Protein AF-A0A376KNW4-F1 (afdb_monomer)

Organism: Escherichia coli (NCBI:txid562)

pLDDT: mean 70.67, std 10.05, range [47.59, 85.25]

Foldseek 3Di:
DPLLVQLQVQLQVVLVVVLVVLCVVVPPCSVVVCVVCVVVSVVSSVVSSVVSNVLSVVDPDDRPPVVVVVVVVVVVVVVVVVVVVVD

Secondary structure (DSSP, 8-state):
--HHHHHHHHHHHHHHHHHHHHHHHHGGGHHHHHHHHHHHHHHHHHHHHHHHHHHHHT-SS-HHHHHHHHHHHHHHHHHHHHHHH--

Solvent-accessible surface area (backbone atoms only — not comparable to full-atom values): 4846 Å² total; per-residue (Å²): 129,72,69,62,57,57,14,42,51,50,7,49,53,54,40,52,51,62,55,47,50,51,48,69,75,45,48,86,55,25,62,61,54,42,68,76,44,38,71,57,56,58,58,41,44,63,52,31,26,52,49,22,38,51,53,54,72,72,44,95,78,71,70,77,63,58,54,53,52,52,53,49,50,54,48,48,55,53,49,52,54,50,55,62,74,76,107

Radius of gyration: 14.58 Å; Cα contacts (8 Å, |Δi|>4): 37; chains: 1; bounding box: 30×25×40 Å

Structure (mmCIF, N/CA/C/O backbone):
data_AF-A0A376KNW4-F1
#
_entry.id   AF-A0A376KNW4-F1
#
loop_
_atom_site.group_PDB
_atom_site.id
_atom_site.type_symbol
_atom_site.label_atom_id
_atom_site.label_alt_id
_atom_site.label_comp_id
_atom_site.label_asym_id
_atom_site.label_entity_id
_atom_site.label_seq_id
_atom_site.pdbx_PDB_ins_code
_atom_site.Cartn_x
_atom_site.Cartn_y
_atom_site.Cartn_z
_atom_site.occupancy
_atom_site.B_iso_or_equiv
_atom_site.auth_seq_id
_atom_site.auth_comp_id
_atom_site.auth_asym_id
_atom_site.auth_atom_id
_atom_site.pdbx_PDB_model_num
ATOM 1 N N . MET A 1 1 ? -14.738 8.392 19.784 1.00 47.59 1 MET A N 1
ATOM 2 C CA . MET A 1 1 ? -14.393 9.060 18.506 1.00 47.59 1 MET A CA 1
ATOM 3 C C . MET A 1 1 ? -12.893 9.022 18.165 1.00 47.59 1 MET A C 1
ATOM 5 O O . MET A 1 1 ? -12.581 8.998 16.986 1.00 47.59 1 MET A O 1
ATOM 9 N N . GLY A 1 2 ? -11.959 8.999 19.134 1.00 53.56 2 GLY A N 1
ATOM 10 C CA . GLY A 1 2 ? -10.506 9.068 18.858 1.00 53.56 2 GLY A CA 1
ATOM 11 C C . GLY A 1 2 ? -9.819 7.791 18.333 1.00 53.56 2 GLY A C 1
ATOM 12 O O . GLY 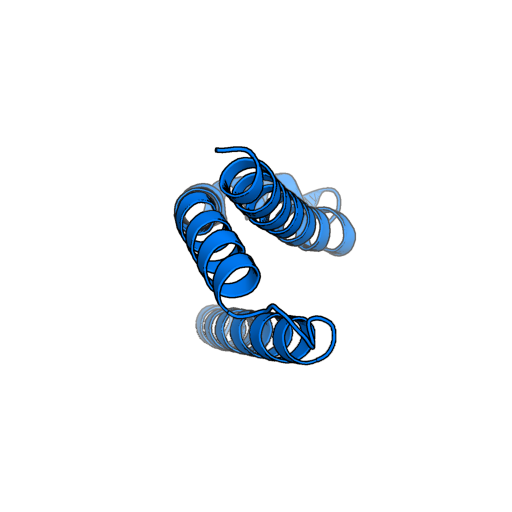A 1 2 ? -8.787 7.895 17.678 1.00 53.56 2 GLY A O 1
ATOM 13 N N . HIS A 1 3 ? -10.380 6.596 18.558 1.00 53.12 3 HIS A N 1
ATOM 14 C CA . HIS A 1 3 ? -9.724 5.327 18.187 1.00 53.12 3 HIS A CA 1
ATOM 15 C C . HIS A 1 3 ? -9.676 5.062 16.668 1.00 53.12 3 HIS A C 1
ATOM 17 O O . HIS A 1 3 ? -8.706 4.505 16.164 1.00 53.12 3 HIS A O 1
ATOM 23 N N . CYS A 1 4 ? -10.662 5.539 15.900 1.00 58.28 4 CYS A N 1
ATOM 24 C CA . CYS A 1 4 ? -10.695 5.323 14.448 1.00 58.28 4 CYS A CA 1
ATOM 25 C C . CYS A 1 4 ? -9.594 6.099 13.706 1.00 58.28 4 CYS A C 1
ATOM 27 O O . CYS A 1 4 ? -9.108 5.649 12.671 1.00 58.28 4 CYS A O 1
ATOM 29 N N . LEU A 1 5 ? -9.176 7.250 14.245 1.00 66.38 5 LEU A N 1
ATOM 30 C CA . LEU A 1 5 ? -8.153 8.100 13.634 1.00 66.38 5 LEU A CA 1
ATOM 31 C C . LEU A 1 5 ? -6.780 7.418 13.666 1.00 66.38 5 LEU A C 1
ATOM 33 O O . LEU A 1 5 ? -6.072 7.412 12.664 1.00 66.38 5 LEU A O 1
ATOM 37 N N . GLY A 1 6 ? -6.446 6.758 14.782 1.00 71.75 6 GLY A N 1
ATOM 38 C CA . GLY A 1 6 ? -5.211 5.982 14.904 1.00 71.75 6 GLY A CA 1
ATOM 39 C C . GLY A 1 6 ? -5.147 4.825 13.906 1.00 71.75 6 GLY A C 1
ATOM 40 O O . GLY A 1 6 ? -4.103 4.571 13.315 1.00 71.75 6 GLY A O 1
ATOM 41 N N . ALA A 1 7 ? -6.274 4.165 13.655 1.00 70.44 7 ALA A N 1
ATOM 42 C CA . ALA A 1 7 ? -6.342 3.041 12.731 1.00 70.44 7 ALA A CA 1
ATOM 43 C C . ALA A 1 7 ? -6.148 3.443 11.258 1.00 70.44 7 ALA A C 1
ATOM 45 O O . ALA A 1 7 ? -5.415 2.785 10.517 1.00 70.44 7 ALA A O 1
ATOM 46 N N . VAL A 1 8 ? -6.755 4.563 10.852 1.00 77.06 8 VAL A N 1
ATOM 47 C CA . VAL A 1 8 ? -6.571 5.145 9.514 1.00 77.06 8 VAL A CA 1
ATOM 48 C C . VAL A 1 8 ? -5.122 5.586 9.313 1.00 77.06 8 VAL A C 1
ATOM 50 O O . VAL A 1 8 ? -4.531 5.290 8.277 1.00 77.06 8 VAL A O 1
ATOM 53 N N . VAL A 1 9 ? -4.525 6.232 10.320 1.00 80.81 9 VAL A N 1
ATOM 54 C CA . VAL A 1 9 ? -3.120 6.661 10.279 1.00 80.81 9 VAL A CA 1
ATOM 55 C C . VAL A 1 9 ? -2.183 5.459 10.137 1.00 80.81 9 VAL A C 1
ATOM 57 O O . VAL A 1 9 ? -1.272 5.496 9.315 1.00 80.81 9 VAL A O 1
ATOM 60 N N . VAL A 1 10 ? -2.424 4.364 10.863 1.00 77.81 10 VAL A N 1
ATOM 61 C CA . VAL A 1 10 ? -1.618 3.136 10.745 1.00 77.81 10 VAL A CA 1
ATOM 62 C C . VAL A 1 10 ? -1.736 2.510 9.350 1.00 77.81 10 VAL A C 1
ATOM 64 O O . VAL A 1 10 ? -0.716 2.153 8.761 1.00 77.81 10 VAL A O 1
ATOM 67 N N . GLY A 1 11 ? -2.947 2.418 8.789 1.00 80.44 11 GLY A N 1
ATOM 68 C CA . GLY A 1 11 ? -3.150 1.911 7.427 1.00 80.44 11 GLY A CA 1
ATOM 69 C C . GLY A 1 11 ? -2.472 2.780 6.362 1.00 80.44 11 GLY A C 1
ATOM 70 O O . GLY A 1 11 ? -1.831 2.265 5.447 1.00 80.44 11 GLY A O 1
ATOM 71 N N . PHE A 1 12 ? -2.526 4.102 6.532 1.00 82.38 12 PHE A N 1
ATOM 72 C CA . PHE A 1 12 ? -1.854 5.055 5.651 1.00 82.38 12 PHE A CA 1
ATOM 73 C C . PHE A 1 12 ? -0.321 4.958 5.736 1.00 82.38 12 PHE A C 1
ATOM 75 O O . PHE A 1 12 ? 0.351 4.926 4.707 1.00 82.38 12 PHE A O 1
ATOM 82 N N . ILE A 1 13 ? 0.249 4.829 6.940 1.00 81.50 13 ILE A N 1
ATOM 83 C CA . ILE A 1 13 ? 1.697 4.625 7.124 1.00 81.50 13 ILE A CA 1
ATOM 84 C C . ILE A 1 13 ? 2.147 3.293 6.508 1.00 81.50 13 ILE A C 1
ATOM 86 O O . ILE A 1 13 ? 3.185 3.243 5.850 1.00 81.50 13 ILE A O 1
ATOM 90 N N . SER A 1 14 ? 1.362 2.221 6.663 1.00 78.50 14 SER A N 1
ATOM 91 C CA . SER A 1 14 ? 1.657 0.928 6.030 1.00 78.50 14 SER A CA 1
ATOM 92 C C . SER A 1 14 ? 1.662 1.027 4.503 1.00 78.50 14 SER A C 1
ATOM 94 O O . SER A 1 14 ? 2.502 0.409 3.849 1.00 78.50 14 SER A O 1
ATOM 96 N N . TRP A 1 15 ? 0.748 1.812 3.930 1.00 85.25 15 TRP A N 1
ATOM 97 C CA . TRP A 1 15 ? 0.707 2.072 2.494 1.00 85.25 15 TRP A CA 1
ATOM 98 C C . TRP A 1 15 ? 1.945 2.846 2.014 1.00 85.25 15 TRP A C 1
ATOM 100 O O . TRP A 1 15 ? 2.578 2.443 1.040 1.00 85.25 15 TRP A O 1
ATOM 110 N N . LEU A 1 16 ? 2.357 3.894 2.740 1.00 83.69 16 LEU A N 1
ATOM 111 C CA . LEU A 1 16 ? 3.586 4.642 2.438 1.00 83.69 16 LEU A CA 1
ATOM 112 C C . LEU A 1 16 ? 4.834 3.753 2.501 1.00 83.69 16 LEU A C 1
ATOM 114 O O . LEU A 1 16 ? 5.719 3.868 1.657 1.00 83.69 16 LEU A O 1
ATOM 118 N N . PHE A 1 17 ? 4.898 2.839 3.469 1.00 78.62 17 PHE A N 1
ATOM 119 C CA . PHE A 1 17 ? 6.013 1.902 3.595 1.00 78.62 17 PHE A CA 1
ATOM 120 C C . PHE A 1 17 ? 6.069 0.905 2.427 1.00 78.62 17 PHE A C 1
ATOM 122 O O . PHE A 1 17 ? 7.145 0.627 1.896 1.00 78.62 17 PHE A O 1
ATOM 129 N N . ALA A 1 18 ? 4.910 0.417 1.971 1.00 77.62 18 ALA A N 1
ATOM 130 C CA . ALA A 1 18 ? 4.815 -0.426 0.780 1.00 77.62 18 ALA A CA 1
ATOM 131 C C . ALA A 1 18 ? 5.263 0.311 -0.495 1.00 77.62 18 ALA A C 1
ATOM 133 O O . ALA A 1 18 ? 5.821 -0.313 -1.391 1.00 77.62 18 ALA A O 1
ATOM 134 N N . LEU A 1 19 ? 5.064 1.631 -0.559 1.00 78.81 19 LEU A N 1
ATOM 135 C CA . LEU A 1 19 ? 5.518 2.494 -1.655 1.00 78.81 19 LEU A CA 1
ATOM 136 C C . LEU A 1 19 ? 7.027 2.798 -1.572 1.00 78.81 19 LEU A C 1
ATOM 138 O O . LEU A 1 19 ? 7.707 2.898 -2.592 1.00 78.81 19 LEU A O 1
ATOM 142 N N . ALA A 1 20 ? 7.580 2.877 -0.361 1.00 82.00 20 ALA A N 1
ATOM 143 C CA . ALA A 1 20 ? 9.005 3.105 -0.130 1.00 82.00 20 ALA A CA 1
ATOM 144 C C . ALA A 1 20 ? 9.890 1.905 -0.529 1.00 82.00 20 ALA A C 1
ATOM 146 O O . ALA A 1 20 ? 11.010 2.100 -0.996 1.00 82.00 20 ALA A O 1
ATOM 147 N N . MET A 1 21 ? 9.397 0.670 -0.391 1.00 75.56 21 MET A N 1
ATOM 148 C CA . MET A 1 21 ? 10.111 -0.557 -0.786 1.00 75.56 21 MET A CA 1
ATOM 149 C C . MET A 1 21 ? 10.571 -0.569 -2.262 1.00 75.56 21 MET A C 1
ATOM 151 O O . MET A 1 21 ? 11.769 -0.721 -2.507 1.00 75.56 21 MET A O 1
ATOM 155 N N . PRO A 1 22 ? 9.691 -0.379 -3.265 1.00 68.94 22 PRO A N 1
ATOM 156 C CA . PRO A 1 22 ? 10.102 -0.344 -4.667 1.00 68.94 22 PRO A CA 1
ATOM 157 C C . PRO A 1 22 ? 10.983 0.869 -4.991 1.00 68.94 22 PRO A C 1
ATOM 159 O O . PRO A 1 22 ? 11.912 0.716 -5.778 1.00 68.94 22 PRO A O 1
ATOM 162 N N . MET A 1 23 ? 10.766 2.023 -4.341 1.00 72.31 23 MET A N 1
ATOM 163 C CA . MET A 1 23 ? 11.657 3.194 -4.443 1.00 72.31 23 MET A CA 1
ATOM 164 C C . MET A 1 23 ? 13.093 2.869 -4.001 1.00 72.31 23 MET A C 1
ATOM 166 O O . MET A 1 23 ? 14.047 3.314 -4.638 1.00 72.31 23 MET A O 1
ATOM 170 N N . LEU A 1 24 ? 13.254 2.070 -2.937 1.00 78.00 24 LEU A N 1
ATOM 171 C CA . LEU A 1 24 ? 14.560 1.660 -2.410 1.00 78.00 24 LEU A CA 1
ATOM 172 C C . LEU A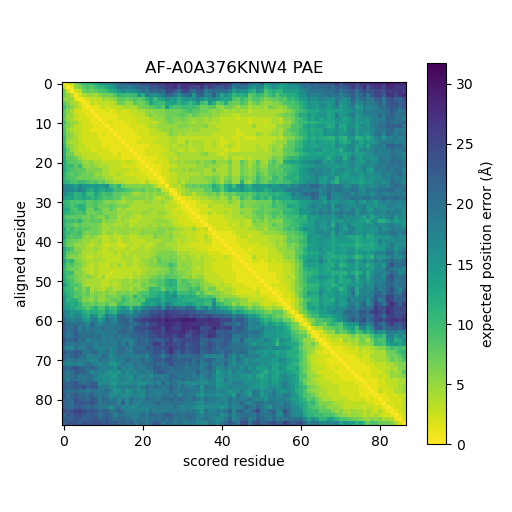 1 24 ? 15.257 0.622 -3.307 1.00 78.00 24 LEU A C 1
ATOM 174 O O . LEU A 1 24 ? 16.472 0.675 -3.472 1.00 78.00 24 LEU A O 1
ATOM 178 N N . ILE A 1 25 ? 14.499 -0.323 -3.874 1.00 76.56 25 ILE A N 1
ATOM 179 C CA . ILE A 1 25 ? 15.044 -1.457 -4.642 1.00 76.56 25 ILE A CA 1
ATOM 180 C C . ILE A 1 25 ? 15.335 -1.073 -6.100 1.00 76.56 25 ILE A C 1
ATOM 182 O O . ILE A 1 25 ? 16.373 -1.452 -6.637 1.00 76.56 25 ILE A O 1
ATOM 186 N N . TYR A 1 26 ? 14.438 -0.325 -6.750 1.00 70.25 26 TYR A N 1
ATOM 187 C CA . TYR A 1 26 ? 14.519 -0.041 -8.190 1.00 70.25 26 TYR A CA 1
ATOM 188 C C . TYR A 1 26 ? 15.111 1.337 -8.522 1.00 70.25 26 TYR A C 1
ATOM 190 O O . TYR A 1 26 ? 15.423 1.602 -9.689 1.00 70.25 26 TYR A O 1
ATOM 198 N N . GLY A 1 27 ? 15.325 2.204 -7.524 1.00 74.50 27 GLY A N 1
ATOM 199 C CA . GLY A 1 27 ? 16.048 3.471 -7.671 1.00 74.50 27 GLY A CA 1
ATOM 200 C C . GLY A 1 27 ? 15.517 4.328 -8.825 1.00 74.50 27 GLY A C 1
ATOM 201 O O . GLY A 1 27 ? 14.328 4.636 -8.880 1.00 74.50 27 GLY A O 1
ATOM 202 N N . SER A 1 28 ? 16.377 4.679 -9.787 1.00 74.56 28 SER A N 1
ATOM 203 C CA . SER A 1 28 ? 16.011 5.496 -10.963 1.00 74.56 28 SER A CA 1
ATOM 204 C C . SER A 1 28 ? 14.923 4.858 -11.850 1.00 7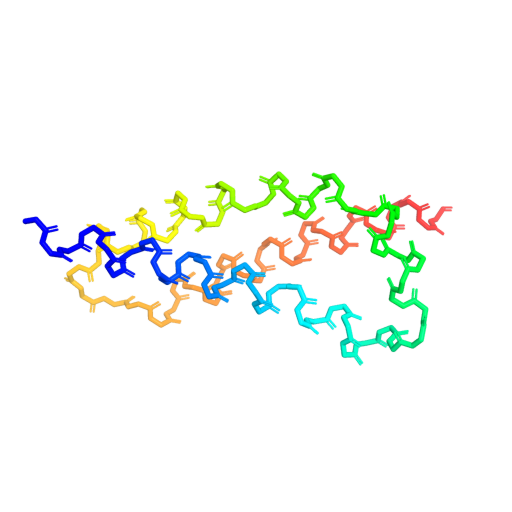4.56 28 SER A C 1
ATOM 206 O O . SER A 1 28 ? 14.098 5.559 -12.434 1.00 74.56 28 SER A O 1
ATOM 208 N N . ASN A 1 29 ? 14.842 3.522 -11.897 1.00 75.81 29 ASN A N 1
ATOM 209 C CA . ASN A 1 29 ? 13.827 2.805 -12.681 1.00 75.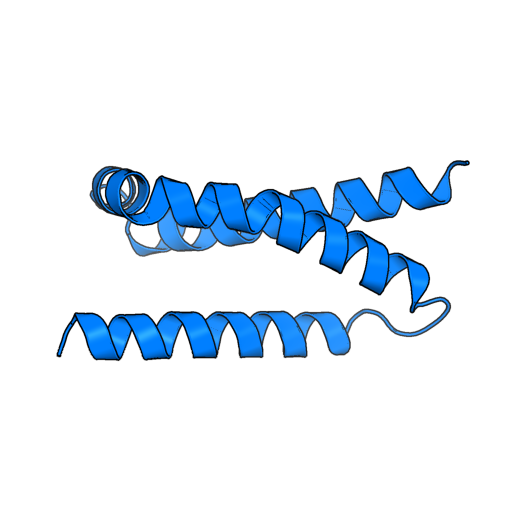81 29 ASN A CA 1
ATOM 210 C C . ASN A 1 29 ? 12.445 2.788 -12.012 1.00 75.81 29 ASN A C 1
ATOM 212 O O . ASN A 1 29 ? 11.461 2.385 -12.637 1.00 75.81 29 ASN A O 1
ATOM 216 N N . THR A 1 30 ? 12.351 3.253 -10.761 1.00 73.25 30 THR A N 1
ATOM 217 C CA . THR A 1 30 ? 11.091 3.303 -10.019 1.00 73.25 30 THR A CA 1
ATOM 218 C C . THR A 1 30 ? 10.053 4.123 -10.759 1.00 73.25 30 THR A C 1
ATOM 220 O O . THR A 1 30 ? 8.908 3.719 -10.774 1.00 73.25 30 THR A O 1
ATOM 223 N N . LEU A 1 31 ? 10.418 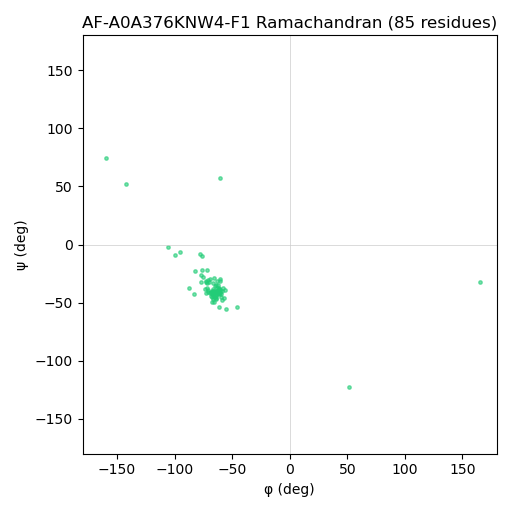5.220 -11.428 1.00 76.19 31 LEU A N 1
ATOM 224 C CA . LEU A 1 31 ? 9.455 6.064 -12.147 1.00 76.19 31 LEU A CA 1
ATOM 225 C C . LEU A 1 31 ? 8.662 5.287 -13.207 1.00 76.19 31 LEU A C 1
ATOM 227 O O . LEU A 1 31 ? 7.438 5.382 -13.248 1.00 76.19 31 LEU A O 1
ATOM 231 N N . PHE A 1 32 ? 9.339 4.472 -14.017 1.00 79.31 32 PHE A N 1
ATOM 232 C CA . PHE A 1 32 ? 8.671 3.648 -15.024 1.00 79.31 32 PHE A CA 1
ATOM 233 C C . PHE A 1 32 ? 7.812 2.575 -14.366 1.00 79.31 32 PHE A C 1
ATOM 235 O O . PHE A 1 32 ? 6.626 2.467 -14.665 1.00 79.31 32 PHE A O 1
ATOM 242 N N . PHE A 1 33 ? 8.380 1.840 -13.411 1.00 76.12 33 PHE A N 1
ATOM 243 C CA . PHE A 1 33 ? 7.654 0.822 -12.654 1.00 76.12 33 PHE A CA 1
ATOM 244 C C . PHE A 1 33 ? 6.415 1.398 -11.959 1.00 76.12 33 PHE A C 1
ATOM 246 O O . PHE A 1 33 ? 5.354 0.778 -11.936 1.00 76.12 33 PHE A O 1
ATOM 253 N N . PHE A 1 34 ? 6.540 2.610 -11.425 1.00 76.12 34 PHE A N 1
ATOM 254 C CA . PHE A 1 34 ? 5.498 3.328 -10.720 1.00 76.12 34 PHE A CA 1
ATOM 255 C C . PHE A 1 34 ? 4.386 3.706 -11.677 1.00 76.12 34 PHE A C 1
ATOM 257 O O . PHE A 1 34 ? 3.250 3.424 -11.361 1.00 76.12 34 PHE A O 1
ATOM 264 N N . ILE A 1 35 ? 4.674 4.231 -12.869 1.00 82.88 35 ILE A N 1
ATOM 265 C CA . ILE A 1 35 ? 3.630 4.554 -13.855 1.00 82.88 35 ILE A CA 1
ATOM 266 C C . ILE A 1 35 ? 2.905 3.285 -14.342 1.00 82.88 35 ILE A C 1
ATOM 268 O O . ILE A 1 35 ? 1.687 3.311 -14.507 1.00 82.88 35 ILE A O 1
ATOM 272 N N . TYR A 1 36 ? 3.607 2.155 -14.489 1.00 75.25 36 TYR A N 1
ATOM 273 C CA . TYR A 1 36 ? 2.988 0.875 -14.866 1.00 75.25 36 TYR A CA 1
ATOM 274 C C . TYR A 1 36 ? 2.149 0.237 -13.749 1.00 75.25 36 TYR A C 1
ATOM 276 O O . TYR A 1 36 ? 1.144 -0.413 -14.027 1.00 75.25 36 TYR A O 1
ATOM 284 N N . THR A 1 37 ? 2.534 0.415 -12.484 1.00 74.25 37 THR A N 1
ATOM 285 C CA . THR A 1 37 ? 1.863 -0.211 -11.326 1.00 74.25 37 THR A CA 1
ATOM 286 C C . THR A 1 37 ? 1.008 0.767 -10.512 1.00 74.25 37 THR A C 1
ATOM 288 O O . THR A 1 37 ? 0.309 0.363 -9.582 1.00 74.25 37 THR A O 1
ATOM 291 N N . TRP A 1 38 ? 0.992 2.046 -10.897 1.00 82.31 38 TRP A N 1
ATOM 292 C CA . TRP A 1 38 ? 0.272 3.152 -10.262 1.00 82.31 38 TRP A CA 1
ATOM 293 C C . TRP A 1 38 ? -1.183 2.821 -9.911 1.00 82.31 38 TRP A C 1
ATOM 295 O O . TRP A 1 38 ? -1.559 2.994 -8.747 1.00 82.31 38 TRP A O 1
ATOM 305 N N . PRO A 1 39 ? -2.031 2.345 -10.851 1.00 80.50 39 PRO A N 1
ATOM 306 C CA . PRO A 1 39 ? -3.437 2.078 -10.545 1.00 80.50 39 PRO A CA 1
ATOM 307 C C . PRO A 1 39 ? -3.605 1.023 -9.445 1.00 80.50 39 PRO A C 1
ATOM 309 O O . PRO A 1 39 ? -4.522 1.131 -8.633 1.00 80.50 39 PRO A O 1
ATOM 312 N N . PHE A 1 40 ? -2.684 0.059 -9.348 1.00 75.88 40 PHE A N 1
ATOM 313 C CA . PHE A 1 40 ? -2.671 -0.929 -8.271 1.00 75.88 40 PHE A CA 1
ATOM 314 C C . PHE A 1 40 ? -2.240 -0.328 -6.932 1.00 75.88 40 PHE A C 1
ATOM 316 O O . PHE A 1 40 ? -2.872 -0.615 -5.919 1.00 75.88 40 PHE A O 1
ATOM 323 N N . PHE A 1 41 ? -1.227 0.543 -6.905 1.00 77.06 41 PHE A N 1
ATOM 324 C CA . PHE A 1 41 ? -0.827 1.243 -5.678 1.00 77.06 41 PHE A CA 1
ATOM 325 C C . PHE A 1 41 ? -1.949 2.122 -5.126 1.00 77.06 41 PHE A C 1
ATOM 327 O O . PHE A 1 41 ? -2.199 2.110 -3.920 1.00 77.06 41 PHE A O 1
ATOM 334 N N . LEU A 1 42 ? -2.666 2.838 -5.995 1.00 83.56 42 LEU A N 1
ATOM 335 C CA . LEU A 1 42 ? -3.834 3.613 -5.584 1.00 83.56 42 LEU A CA 1
ATOM 336 C C . LEU A 1 42 ? -4.976 2.722 -5.087 1.00 83.56 42 LEU A C 1
ATOM 338 O O . LEU A 1 42 ? -5.589 3.050 -4.075 1.00 83.56 42 LEU A O 1
ATOM 342 N N . ALA A 1 43 ? -5.229 1.583 -5.738 1.00 83.06 43 ALA A N 1
ATOM 343 C CA . ALA A 1 43 ? -6.226 0.612 -5.283 1.00 83.06 43 ALA A CA 1
ATOM 344 C C . ALA A 1 43 ? -5.848 -0.044 -3.942 1.00 83.06 43 ALA A C 1
ATOM 346 O O . ALA A 1 43 ? -6.722 -0.392 -3.149 1.00 83.06 43 ALA A O 1
ATOM 347 N N . LEU A 1 44 ? -4.552 -0.161 -3.644 1.00 75.00 44 LEU A N 1
ATOM 348 C CA . LEU A 1 44 ? -4.047 -0.655 -2.364 1.00 75.00 44 LEU A CA 1
ATOM 349 C C . LEU A 1 44 ? -4.250 0.336 -1.214 1.00 75.00 44 LEU A C 1
ATOM 351 O O . LEU A 1 44 ? -4.271 -0.092 -0.065 1.00 75.00 44 LEU A O 1
ATOM 355 N N . MET A 1 45 ? -4.424 1.631 -1.487 1.00 84.31 45 MET A N 1
ATOM 356 C CA . MET A 1 45 ? -4.622 2.643 -0.446 1.00 84.31 45 MET A CA 1
ATOM 357 C C . MET A 1 45 ? -5.893 2.392 0.396 1.00 84.31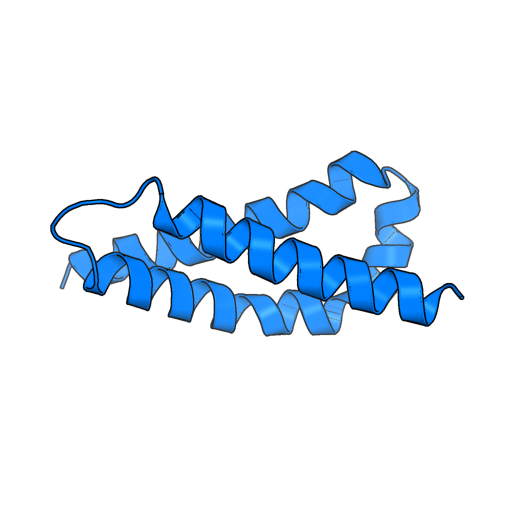 45 MET A C 1
ATOM 359 O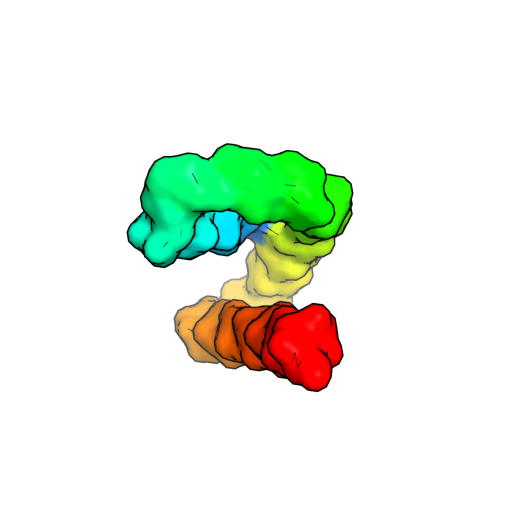 O . MET A 1 45 ? -5.769 2.268 1.617 1.00 84.31 45 MET A O 1
ATOM 363 N N . PRO A 1 46 ? -7.101 2.230 -0.190 1.00 79.62 46 PRO A N 1
ATOM 364 C CA . PRO A 1 46 ? -8.297 1.898 0.584 1.00 79.62 46 PRO A CA 1
ATOM 365 C C . PRO A 1 46 ? -8.194 0.524 1.256 1.00 79.62 46 PRO A C 1
ATOM 367 O O . PRO A 1 46 ? -8.639 0.375 2.391 1.00 79.62 46 PRO A O 1
ATOM 370 N N . VAL A 1 47 ? -7.552 -0.461 0.619 1.00 78.12 47 VAL A N 1
ATOM 371 C CA . VAL A 1 47 ? -7.339 -1.793 1.214 1.00 78.12 47 VAL A CA 1
ATOM 372 C C . VAL A 1 47 ? -6.437 -1.706 2.450 1.00 78.12 47 VAL A C 1
ATOM 374 O O . VAL A 1 47 ? -6.779 -2.254 3.493 1.00 78.12 47 VAL A O 1
ATOM 377 N N . ALA A 1 48 ? -5.327 -0.968 2.381 1.00 79.00 48 ALA A N 1
ATOM 378 C CA . ALA A 1 48 ? -4.409 -0.767 3.501 1.00 79.00 48 ALA A CA 1
ATOM 379 C C . ALA A 1 48 ? -5.073 -0.022 4.668 1.00 79.00 48 ALA A C 1
ATOM 381 O O . ALA A 1 48 ? -4.847 -0.365 5.828 1.00 79.00 48 ALA A O 1
ATOM 382 N N . VAL A 1 49 ? -5.938 0.954 4.373 1.00 81.00 49 VAL A N 1
ATOM 383 C CA . VAL A 1 49 ? -6.731 1.661 5.388 1.00 81.00 49 VAL A CA 1
ATOM 384 C C . VAL A 1 49 ? -7.744 0.722 6.047 1.00 81.00 49 VAL A C 1
ATOM 386 O O . VAL A 1 49 ? -7.800 0.672 7.272 1.00 81.00 49 VAL A O 1
ATOM 389 N N . VAL A 1 50 ? -8.489 -0.077 5.275 1.00 78.12 50 VAL A N 1
ATOM 390 C CA . VAL A 1 50 ? -9.445 -1.062 5.818 1.00 78.12 50 VAL A CA 1
ATOM 391 C C . VAL A 1 50 ? -8.735 -2.121 6.661 1.00 78.12 50 VAL A C 1
ATOM 393 O O . VAL A 1 50 ? -9.216 -2.457 7.739 1.00 78.12 50 VAL A O 1
ATOM 396 N N . VAL A 1 51 ? -7.566 -2.602 6.232 1.00 72.25 51 VAL A N 1
ATOM 397 C CA . VAL A 1 51 ? -6.745 -3.544 7.008 1.00 72.25 51 VAL A CA 1
ATOM 398 C C . VAL A 1 51 ? -6.203 -2.887 8.280 1.00 72.25 51 VAL A C 1
ATOM 400 O O . VAL A 1 51 ? -6.241 -3.508 9.336 1.00 72.25 51 VAL A O 1
ATOM 403 N N . GLY A 1 52 ? -5.763 -1.626 8.225 1.00 71.38 52 GLY A N 1
ATOM 404 C CA . GLY A 1 52 ? -5.357 -0.855 9.405 1.00 71.38 52 GLY A CA 1
ATOM 405 C C . GLY A 1 52 ? -6.492 -0.685 10.420 1.00 71.38 52 GLY A C 1
ATOM 406 O O . GLY A 1 52 ? -6.276 -0.853 11.619 1.00 71.38 52 GLY A O 1
ATOM 407 N N . ILE A 1 53 ? -7.717 -0.443 9.938 1.00 70.38 53 ILE A N 1
ATOM 408 C CA . ILE A 1 53 ? -8.947 -0.386 10.745 1.00 70.38 53 ILE A CA 1
ATOM 409 C C . ILE A 1 53 ? -9.282 -1.749 11.348 1.00 70.38 53 ILE A C 1
ATOM 411 O O . ILE A 1 53 ? -9.494 -1.840 12.558 1.00 70.38 53 ILE A O 1
ATOM 415 N N . ALA A 1 54 ? -9.278 -2.807 10.538 1.00 66.81 54 ALA A N 1
ATOM 416 C CA . ALA A 1 54 ? -9.549 -4.165 10.991 1.00 66.81 54 ALA A CA 1
ATOM 417 C C . ALA A 1 54 ? -8.537 -4.606 12.054 1.00 66.81 54 ALA A C 1
ATOM 419 O O . ALA A 1 54 ? -8.940 -5.111 13.094 1.00 66.81 54 ALA A O 1
ATOM 420 N N . LEU A 1 55 ? -7.243 -4.343 11.843 1.00 62.12 55 LEU A N 1
ATOM 421 C CA . LEU A 1 55 ? -6.172 -4.670 12.784 1.00 62.12 55 LEU A CA 1
ATOM 422 C C . LEU A 1 55 ? -6.252 -3.856 14.073 1.00 62.12 55 LEU A C 1
ATOM 424 O O . LEU A 1 55 ? -6.032 -4.413 15.139 1.00 62.12 55 LEU A O 1
ATOM 428 N N . HIS A 1 56 ? -6.584 -2.565 14.005 1.00 63.59 56 HIS A N 1
ATOM 429 C CA . HIS A 1 56 ? -6.762 -1.748 15.207 1.00 63.59 56 HIS A CA 1
ATOM 430 C C . HIS A 1 56 ? -7.976 -2.208 16.023 1.00 63.59 56 HIS A C 1
ATOM 432 O O . HIS A 1 56 ? -7.920 -2.241 17.247 1.00 63.59 56 HIS A O 1
ATOM 438 N N . SER A 1 57 ? -9.063 -2.600 15.351 1.00 57.28 57 SER A N 1
ATOM 439 C CA . SER A 1 57 ? -10.283 -3.087 16.000 1.00 57.28 57 SER A CA 1
ATOM 440 C C . SER A 1 57 ? -10.156 -4.510 16.547 1.00 57.28 57 SER A C 1
ATOM 442 O O . SER A 1 57 ? -10.859 -4.852 17.493 1.00 57.28 57 SER A O 1
ATOM 444 N N . LEU A 1 58 ? -9.297 -5.351 15.965 1.00 56.75 58 LEU A N 1
ATOM 445 C CA . LEU A 1 58 ? -9.108 -6.743 16.394 1.00 56.75 58 LEU A CA 1
ATOM 446 C C . LEU A 1 58 ? -8.289 -6.879 17.678 1.00 56.75 58 LEU A C 1
ATOM 448 O O . LEU A 1 58 ? -8.124 -7.989 18.177 1.00 56.75 58 LEU A O 1
ATOM 452 N N . MET A 1 59 ? -7.681 -5.796 18.159 1.00 55.62 59 MET A N 1
ATOM 453 C CA . MET A 1 59 ? -6.394 -5.956 18.804 1.00 55.62 59 MET A CA 1
ATOM 454 C C . MET A 1 59 ? -6.155 -5.074 20.020 1.00 55.62 59 MET A C 1
ATOM 456 O O . MET A 1 59 ? -5.084 -4.511 20.260 1.00 55.62 59 MET A O 1
ATOM 460 N N . ASP A 1 60 ? -7.128 -5.177 20.899 1.00 57.91 60 ASP A N 1
ATOM 461 C CA . ASP A 1 60 ? -6.944 -5.149 22.340 1.00 57.91 60 ASP A CA 1
ATOM 462 C C . ASP A 1 60 ? -6.022 -6.325 22.808 1.00 57.91 60 ASP A C 1
ATOM 464 O O . ASP A 1 60 ? -6.444 -7.183 23.576 1.00 57.91 60 ASP A O 1
ATOM 468 N N . GLY A 1 61 ? -4.767 -6.461 22.304 1.00 52.09 61 GLY A N 1
ATOM 469 C CA . GLY A 1 61 ? -3.812 -7.420 22.910 1.00 52.09 61 GLY A CA 1
ATOM 470 C C . GLY A 1 61 ? -2.500 -7.897 22.236 1.00 52.09 61 GLY A C 1
ATOM 471 O O . GLY A 1 61 ? -1.573 -8.207 22.986 1.00 52.09 61 GLY A O 1
ATOM 472 N N . LYS A 1 62 ? -2.320 -8.040 20.900 1.00 53.84 62 LYS A N 1
ATOM 473 C CA . LYS A 1 62 ? -1.065 -8.670 20.360 1.00 53.84 62 LYS A CA 1
ATOM 474 C C . LYS A 1 62 ? -0.703 -8.374 18.877 1.00 53.84 62 LYS A C 1
ATOM 476 O O . LYS A 1 62 ? -0.779 -9.246 18.018 1.00 53.84 62 LYS A O 1
ATOM 481 N N . LEU A 1 63 ? -0.217 -7.156 18.583 1.00 53.03 63 LEU A N 1
ATOM 482 C CA . LEU A 1 63 ? -0.012 -6.580 17.219 1.00 53.03 63 LEU A CA 1
ATOM 483 C C . LEU A 1 63 ? 1.130 -7.105 16.377 1.00 53.03 63 LEU A C 1
ATOM 485 O O . LEU A 1 63 ? 1.065 -7.096 15.150 1.00 53.03 63 LEU A O 1
ATOM 489 N N . ARG A 1 64 ? 2.221 -7.503 17.013 1.00 53.16 64 ARG A N 1
ATOM 490 C CA . ARG A 1 64 ? 3.505 -7.578 16.310 1.00 53.16 64 ARG A CA 1
ATOM 491 C C . ARG A 1 64 ? 3.616 -8.802 15.400 1.00 53.16 64 ARG A C 1
ATOM 493 O O . ARG A 1 64 ? 4.338 -8.743 14.416 1.00 53.16 64 ARG A O 1
ATOM 500 N N . TYR A 1 65 ? 2.889 -9.879 15.701 1.00 50.47 65 TYR A N 1
ATOM 501 C CA . TYR A 1 65 ? 2.983 -11.142 14.959 1.00 50.47 65 TYR A CA 1
ATOM 502 C C . TYR A 1 65 ? 2.051 -11.206 13.745 1.00 50.47 65 TYR A C 1
ATOM 504 O O . TYR A 1 65 ? 2.450 -11.711 12.699 1.00 50.47 65 TYR A O 1
ATOM 512 N N . SER A 1 66 ? 0.838 -10.653 13.849 1.00 49.59 66 SER A N 1
ATOM 513 C CA . SER A 1 66 ? -0.122 -10.716 12.742 1.00 49.59 66 SER A CA 1
ATOM 514 C C . SER A 1 66 ? 0.285 -9.815 11.579 1.00 49.59 66 SER A C 1
ATOM 516 O O . SER A 1 66 ? 0.127 -10.231 10.440 1.00 49.59 66 SER A O 1
ATOM 518 N N . ILE A 1 67 ? 0.857 -8.630 11.853 1.00 60.09 67 ILE A N 1
ATOM 519 C CA . ILE A 1 67 ? 1.328 -7.697 10.814 1.00 60.09 67 ILE A CA 1
ATOM 520 C C . ILE A 1 67 ? 2.379 -8.354 9.932 1.00 60.09 67 ILE A C 1
ATOM 522 O O . ILE A 1 67 ? 2.285 -8.279 8.715 1.00 60.09 67 ILE A O 1
ATOM 526 N N . VAL A 1 68 ? 3.366 -9.014 10.538 1.00 63.06 68 VAL A N 1
ATOM 527 C CA . VAL A 1 68 ? 4.441 -9.664 9.784 1.00 63.06 68 VAL A CA 1
ATOM 528 C C . VAL A 1 68 ? 3.861 -10.763 8.895 1.00 63.06 68 VAL A C 1
ATOM 530 O O . VAL A 1 68 ? 4.249 -10.870 7.739 1.00 63.06 68 VAL A O 1
ATOM 533 N N . PHE A 1 69 ? 2.873 -11.516 9.381 1.00 61.12 69 PHE A N 1
ATOM 534 C CA . PHE A 1 69 ? 2.260 -12.596 8.611 1.00 61.12 69 PHE A CA 1
ATOM 535 C C . PHE A 1 69 ? 1.450 -12.095 7.403 1.00 61.12 69 PHE A C 1
ATOM 537 O O . PHE A 1 69 ? 1.577 -12.648 6.309 1.00 61.12 69 PHE A O 1
ATOM 544 N N . THR A 1 70 ? 0.665 -11.021 7.546 1.00 58.09 70 THR A N 1
ATOM 545 C CA . THR A 1 70 ? -0.070 -10.431 6.412 1.00 58.09 70 THR A CA 1
ATOM 546 C C . THR A 1 70 ? 0.851 -9.719 5.431 1.00 58.09 70 THR A C 1
ATOM 548 O O . THR A 1 70 ? 0.662 -9.871 4.227 1.00 58.09 70 THR A O 1
ATOM 551 N N . LEU A 1 71 ? 1.874 -9.000 5.903 1.00 68.38 71 LEU A N 1
ATOM 552 C CA . LEU A 1 71 ? 2.847 -8.333 5.027 1.00 68.38 71 LEU A CA 1
ATOM 553 C C . LEU A 1 71 ? 3.650 -9.357 4.213 1.00 68.38 71 LEU A C 1
ATOM 555 O O . LEU A 1 71 ? 3.848 -9.171 3.016 1.00 68.38 71 LEU A O 1
ATOM 559 N N . VAL A 1 72 ? 4.032 -10.474 4.840 1.00 74.31 72 VAL A N 1
ATOM 560 C CA . VAL A 1 72 ? 4.691 -11.602 4.169 1.00 74.31 72 VAL A CA 1
ATOM 561 C C . VAL A 1 72 ? 3.750 -12.265 3.163 1.00 74.31 72 VAL A C 1
ATOM 563 O O . VAL A 1 72 ? 4.150 -12.487 2.028 1.00 74.31 72 VAL A O 1
ATOM 566 N N . THR A 1 73 ? 2.488 -12.519 3.520 1.00 73.94 73 THR A N 1
ATOM 567 C CA . THR A 1 73 ? 1.525 -13.168 2.609 1.00 73.94 73 THR A CA 1
ATOM 568 C C . THR A 1 73 ? 1.228 -12.302 1.383 1.00 73.94 73 THR A C 1
ATOM 570 O O . THR A 1 73 ? 1.287 -12.787 0.254 1.00 73.94 73 THR A O 1
ATOM 573 N N . VAL A 1 74 ? 0.960 -11.007 1.586 1.00 68.81 74 VAL A N 1
ATOM 574 C CA . VAL A 1 74 ? 0.702 -10.060 0.491 1.00 68.81 74 VAL A CA 1
ATOM 575 C C . VAL A 1 74 ? 1.957 -9.875 -0.362 1.00 68.81 74 VAL A C 1
ATOM 577 O O . VAL A 1 74 ? 1.859 -9.892 -1.585 1.00 68.81 74 VAL A O 1
ATOM 580 N N . GLY A 1 75 ? 3.138 -9.782 0.259 1.00 78.25 75 GLY A N 1
ATOM 581 C CA . GLY A 1 75 ? 4.415 -9.727 -0.451 1.00 78.25 75 GLY A CA 1
ATOM 582 C C . GLY A 1 75 ? 4.680 -10.970 -1.306 1.00 78.25 75 GLY A C 1
ATOM 583 O O . GLY A 1 75 ? 5.104 -10.838 -2.451 1.00 78.25 75 GLY A O 1
ATOM 584 N N . ILE A 1 76 ? 4.370 -12.169 -0.798 1.00 78.44 76 ILE A N 1
ATOM 585 C CA . ILE A 1 76 ? 4.520 -13.433 -1.534 1.00 78.44 76 ILE A CA 1
ATOM 586 C C . ILE A 1 76 ? 3.521 -13.522 -2.692 1.00 78.44 76 ILE A C 1
ATOM 588 O O . ILE A 1 76 ? 3.922 -13.879 -3.796 1.00 78.44 76 ILE A O 1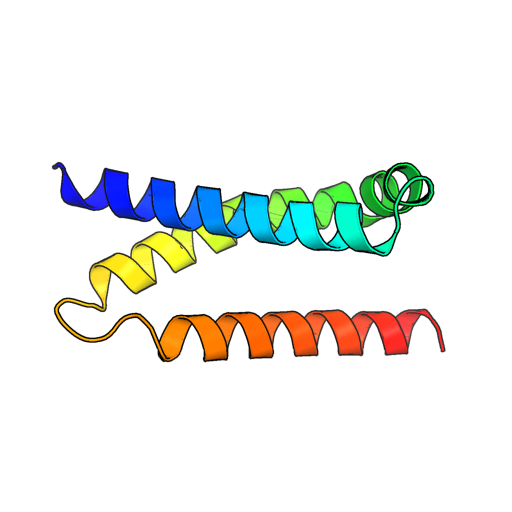
ATOM 592 N N . MET A 1 77 ? 2.248 -13.161 -2.486 1.00 69.00 77 MET A N 1
ATOM 593 C CA . MET A 1 77 ? 1.258 -13.120 -3.574 1.00 69.00 77 MET A CA 1
ATOM 594 C C . MET A 1 77 ? 1.674 -12.144 -4.677 1.00 69.00 77 MET A C 1
ATOM 596 O O . MET A 1 77 ? 1.576 -12.472 -5.858 1.00 69.00 77 MET A O 1
ATOM 600 N N . PHE A 1 78 ? 2.174 -10.966 -4.296 1.00 71.81 78 PHE A N 1
ATOM 601 C CA . PHE A 1 78 ? 2.644 -9.966 -5.250 1.00 71.81 78 PHE A CA 1
ATOM 602 C C . PHE A 1 78 ? 3.897 -10.445 -5.998 1.00 71.81 78 PHE A C 1
ATOM 604 O O . PHE A 1 78 ? 3.972 -10.322 -7.218 1.00 71.81 78 PHE A O 1
ATOM 611 N N . GLY A 1 79 ? 4.852 -11.061 -5.292 1.00 74.62 79 GLY A N 1
ATOM 612 C CA . GLY A 1 79 ? 6.055 -11.646 -5.885 1.00 74.62 79 GLY A CA 1
ATOM 613 C C . GLY A 1 79 ? 5.759 -12.798 -6.852 1.00 74.62 79 GLY A C 1
ATOM 614 O O . GLY A 1 79 ? 6.341 -12.845 -7.932 1.00 74.62 79 GLY A O 1
ATOM 615 N N . ALA A 1 80 ? 4.822 -13.687 -6.511 1.00 77.19 80 ALA A N 1
ATOM 616 C CA . ALA A 1 80 ? 4.429 -14.814 -7.359 1.00 77.19 80 ALA A CA 1
ATOM 617 C C . ALA A 1 80 ? 3.765 -14.360 -8.670 1.00 77.19 80 ALA A C 1
ATOM 619 O O . ALA A 1 80 ? 4.094 -14.877 -9.736 1.00 77.19 80 ALA A O 1
ATOM 620 N N . LEU A 1 81 ? 2.885 -13.353 -8.613 1.00 68.38 81 LEU A N 1
ATOM 621 C CA . LEU A 1 81 ? 2.306 -12.727 -9.808 1.00 68.38 81 LEU A CA 1
ATOM 622 C C . LEU A 1 81 ? 3.378 -12.083 -10.695 1.00 68.38 81 LEU A C 1
ATOM 624 O O . LEU A 1 81 ? 3.296 -12.169 -11.917 1.00 68.38 81 LEU A O 1
ATOM 628 N N . PHE A 1 82 ? 4.399 -11.470 -10.091 1.00 66.94 82 PHE A N 1
ATOM 629 C CA . PHE A 1 82 ? 5.485 -10.827 -10.829 1.00 66.94 82 PHE A CA 1
ATOM 630 C C . PHE A 1 82 ? 6.406 -11.839 -11.522 1.00 66.94 82 PHE A C 1
ATOM 632 O O . PHE A 1 82 ? 6.771 -11.641 -12.677 1.00 66.94 82 PHE A O 1
ATOM 639 N N . MET A 1 83 ? 6.735 -12.951 -10.854 1.00 74.25 83 MET A N 1
ATOM 640 C CA . MET A 1 83 ? 7.463 -14.069 -11.471 1.00 74.25 83 MET A CA 1
ATOM 641 C C . MET A 1 83 ? 6.670 -14.705 -12.616 1.00 74.25 83 MET A C 1
ATOM 643 O O . MET A 1 83 ? 7.266 -15.123 -13.600 1.00 74.25 83 MET A O 1
ATOM 647 N N . TRP A 1 84 ? 5.339 -14.752 -12.506 1.00 68.88 84 TRP A N 1
ATOM 648 C CA . TRP A 1 84 ? 4.471 -15.257 -13.569 1.00 68.88 84 TRP A CA 1
ATOM 649 C C . TRP A 1 84 ? 4.366 -14.306 -14.772 1.00 68.88 84 TRP A C 1
ATOM 651 O O . TRP A 1 84 ? 4.215 -14.770 -15.892 1.00 68.88 84 TRP A O 1
ATOM 661 N N . LEU A 1 85 ? 4.468 -12.990 -14.562 1.00 55.97 85 LEU A N 1
ATOM 662 C CA . LEU A 1 85 ? 4.424 -11.991 -15.640 1.00 55.97 85 LEU A CA 1
ATOM 663 C C . LEU A 1 85 ? 5.778 -11.807 -16.358 1.00 55.97 85 LEU A C 1
ATOM 665 O O . LEU A 1 85 ? 5.813 -11.307 -17.479 1.00 55.97 85 LEU A O 1
ATOM 669 N N . LEU A 1 86 ? 6.888 -12.157 -15.700 1.00 57.53 86 LEU A N 1
ATOM 670 C CA . LEU A 1 86 ? 8.253 -12.084 -16.244 1.00 57.53 86 LEU A CA 1
ATOM 671 C C . LEU A 1 86 ? 8.761 -13.404 -16.857 1.00 57.53 86 LEU A C 1
ATOM 673 O O . LEU A 1 86 ? 9.868 -13.409 -17.400 1.00 57.53 86 LEU A O 1
ATOM 677 N N . GLY A 1 87 ? 8.007 -14.500 -16.723 1.00 50.34 87 GLY A N 1
ATOM 678 C CA . GLY A 1 87 ? 8.303 -15.812 -17.319 1.00 50.34 87 GLY A CA 1
ATOM 679 C C . GLY A 1 87 ? 7.582 -16.024 -18.640 1.00 50.34 87 GLY A C 1
ATOM 680 O O . GLY A 1 87 ? 8.139 -16.7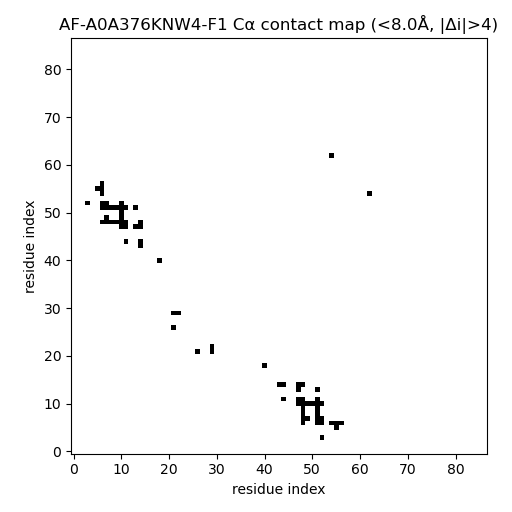72 -19.472 1.00 50.34 87 GLY A O 1
#

Mean predicted aligned error: 11.34 Å

InterPro domains:
  IPR022721 Protein of unknown function DUF3561 [NF008001] (6-87)
  IPR022721 Protein of unknown function DUF3561 [PF12084] (6-87)

Sequence (87 aa):
MGHCLGAVVVGFISWLFALAMPMLIYGSNTLFFFIYTWPFFLALMPVAVVVGIALHSLMDGKLRYSIVFTLVTVGIMFGALFMWLLG